Protein AF-A0A497PYG7-F1 (afdb_monomer)

Foldseek 3Di:
DVPDPDDDDDDDDFDDCVVQVADPVCRVVLSLLCCLQLVDFAWDADPNQQIAGDDSNLPHPDHDQCVVSLVRTPVNPVCPDPVNPVVSVVVSVVSVVVSVVSCVSNVND

Solvent-accessible surface area (backbone atoms only — not comparable to full-atom values): 6528 Å² total; per-residue (Å²): 100,94,82,50,95,65,95,68,88,83,91,78,89,72,81,48,36,81,79,35,47,30,61,77,91,41,45,69,62,52,56,50,39,31,34,45,31,46,78,50,64,46,64,49,70,50,95,89,73,49,43,46,62,35,69,77,44,63,69,54,89,68,67,46,63,49,62,66,55,40,74,58,22,55,71,43,56,72,52,76,40,81,93,28,47,69,55,54,51,51,52,47,52,51,38,51,54,52,49,52,52,50,35,42,62,41,68,74,99

pLDDT: mean 96.44, std 2.91, range [75.56, 98.5]

Secondary structure (DSSP, 8-state):
-TTSSS----------HHHHT--GGGHHHHHHHHHHTTSS--EEEETTTEEEE-HHHHT-SSPPPHHHHHHT-GGGGGGGSGGGHHHHHHHHHHHHHHHHHHHHHTT--

Radius of gyration: 15.69 Å; Cα contacts (8 Å, |Δi|>4): 109; chains: 1; bounding box: 37×28×48 Å

Nearest PDB structures (foldseek):
  9bt4-assembly2_C  TM=8.997E-01  e=1.108E-04  Methanosarcina acetivorans C2A
  5exd-assembly2_L  TM=7.803E-01  e=3.792E-05  Moorella thermoacetica ATCC 39073
  6cio-assembly3_E  TM=8.041E-01  e=1.220E-01  Moorella thermoacetica ATCC 39073

Sequence (109 aa):
ALEVEGPAFIHAHSPCPRGWRSDTSKSIELSKLAVETGIHPLYEVFDGTEYVMSGPSKRLKELTPVDEYFKTQGQFKHLFTPQWEGFRKKIQEQILEDWHLLRKKCGLE

Structure (mmCIF, N/CA/C/O backbone):
data_AF-A0A497PYG7-F1
#
_entry.id   AF-A0A497PYG7-F1
#
loop_
_atom_site.group_PDB
_atom_site.id
_atom_site.type_symbol
_atom_site.label_atom_id
_atom_site.label_alt_id
_atom_site.label_comp_id
_atom_site.label_asym_id
_atom_site.label_entity_id
_atom_site.label_seq_id
_atom_site.pdbx_PDB_ins_code
_atom_site.Cartn_x
_atom_site.Cartn_y
_atom_site.Cartn_z
_atom_site.occupancy
_atom_site.B_iso_or_equiv
_atom_site.auth_seq_id
_atom_site.auth_comp_id
_atom_site.auth_asym_id
_atom_site.auth_atom_id
_atom_site.pdbx_PDB_model_num
ATOM 1 N N . ALA A 1 1 ? 3.402 -5.940 -19.295 1.00 83.69 1 ALA A N 1
ATOM 2 C CA . ALA A 1 1 ? 3.595 -7.299 -18.733 1.00 83.69 1 ALA A CA 1
ATOM 3 C C . ALA A 1 1 ? 3.499 -8.380 -19.804 1.00 83.69 1 ALA A C 1
ATOM 5 O O . ALA A 1 1 ? 4.485 -9.062 -20.016 1.00 83.69 1 ALA A O 1
ATOM 6 N N . LEU A 1 2 ? 2.360 -8.522 -20.497 1.00 91.62 2 LEU A N 1
ATOM 7 C CA . LEU A 1 2 ? 2.199 -9.538 -21.554 1.00 91.62 2 LEU A CA 1
ATOM 8 C C . LEU A 1 2 ? 3.102 -9.311 -22.780 1.00 91.62 2 LEU A C 1
ATOM 10 O O . LEU A 1 2 ? 3.399 -10.257 -23.494 1.00 91.62 2 LEU A O 1
ATOM 14 N N . GLU A 1 3 ? 3.524 -8.067 -23.008 1.00 93.44 3 GLU A N 1
ATOM 15 C CA . GLU A 1 3 ? 4.379 -7.663 -24.134 1.00 93.44 3 GLU A CA 1
ATOM 16 C C . GLU A 1 3 ? 5.878 -7.678 -23.799 1.00 93.44 3 GLU A C 1
ATOM 18 O O . GLU A 1 3 ? 6.699 -7.377 -24.657 1.00 93.44 3 GLU A O 1
ATOM 23 N N . VAL A 1 4 ? 6.250 -7.974 -22.548 1.00 92.88 4 VAL A N 1
ATOM 24 C CA . VAL A 1 4 ? 7.659 -7.956 -22.136 1.00 92.88 4 VAL A CA 1
ATOM 25 C C . VAL A 1 4 ? 8.323 -9.241 -22.619 1.00 92.88 4 VAL A C 1
ATOM 27 O O . VAL A 1 4 ? 7.817 -10.336 -22.370 1.00 92.88 4 VAL A O 1
ATOM 30 N N . GLU A 1 5 ? 9.469 -9.121 -23.281 1.00 92.44 5 GLU A N 1
ATOM 31 C CA . GLU A 1 5 ? 10.282 -10.267 -23.683 1.00 92.44 5 GLU A CA 1
ATOM 32 C C . GLU A 1 5 ? 11.073 -10.795 -22.478 1.00 92.44 5 GLU A C 1
ATOM 34 O O . GLU A 1 5 ? 12.221 -10.429 -22.244 1.00 92.44 5 GLU A O 1
ATOM 39 N N . GLY A 1 6 ? 10.433 -11.636 -21.664 1.00 92.56 6 GLY A N 1
ATOM 40 C CA . GLY A 1 6 ? 11.049 -12.212 -20.470 1.00 92.56 6 GLY A CA 1
ATOM 41 C C . GLY A 1 6 ? 10.044 -12.520 -19.360 1.00 92.56 6 GLY A C 1
ATOM 42 O O . GLY A 1 6 ? 8.831 -12.422 -19.560 1.00 92.56 6 GLY A O 1
ATOM 43 N N . PRO A 1 7 ? 10.522 -12.923 -18.170 1.00 94.62 7 PRO A N 1
ATOM 44 C CA . PRO A 1 7 ? 9.649 -13.127 -17.025 1.00 94.62 7 PRO A CA 1
ATOM 45 C C . PRO A 1 7 ? 9.045 -11.794 -16.565 1.00 94.62 7 PRO A C 1
ATOM 47 O O . PRO A 1 7 ? 9.751 -10.809 -16.368 1.00 94.62 7 PRO A O 1
ATOM 50 N N . ALA A 1 8 ? 7.736 -11.792 -16.326 1.00 96.38 8 ALA A N 1
ATOM 51 C CA . ALA A 1 8 ? 7.018 -10.658 -15.761 1.00 96.38 8 ALA A CA 1
ATOM 52 C C . ALA A 1 8 ? 6.266 -11.082 -14.496 1.00 96.38 8 ALA A C 1
ATOM 54 O O . ALA A 1 8 ? 5.735 -12.191 -14.409 1.00 96.38 8 ALA A O 1
ATOM 55 N N . PHE A 1 9 ? 6.186 -10.176 -13.524 1.00 96.38 9 PHE A N 1
ATOM 56 C CA . PHE A 1 9 ? 5.451 -10.375 -12.280 1.00 96.38 9 PHE A CA 1
ATOM 57 C C . PHE A 1 9 ? 4.486 -9.211 -12.047 1.00 96.38 9 PHE A C 1
ATOM 59 O O . PHE A 1 9 ? 4.841 -8.053 -12.250 1.00 96.38 9 PHE A O 1
ATOM 66 N N . ILE A 1 10 ? 3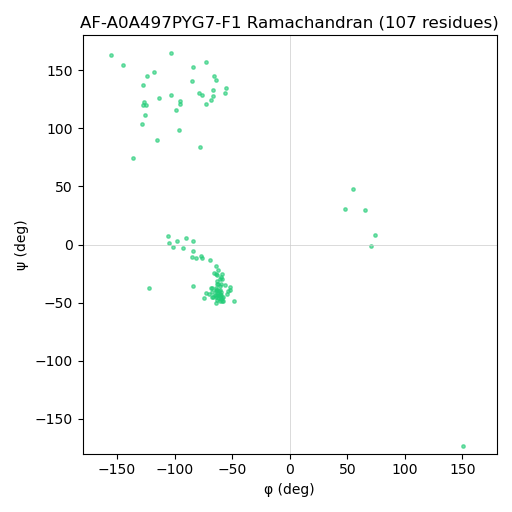.263 -9.523 -11.610 1.00 97.00 10 ILE A N 1
ATOM 67 C CA . ILE A 1 10 ? 2.253 -8.534 -11.225 1.00 97.00 10 ILE A CA 1
ATOM 68 C C . ILE A 1 10 ? 1.804 -8.848 -9.802 1.00 97.00 10 ILE A C 1
ATOM 70 O O . ILE A 1 10 ? 1.233 -9.908 -9.545 1.00 97.00 10 ILE A O 1
ATOM 74 N N . HIS A 1 11 ? 1.999 -7.893 -8.894 1.00 97.50 11 HIS A N 1
ATOM 75 C CA . HIS A 1 11 ? 1.433 -7.953 -7.552 1.00 97.50 11 HIS A CA 1
ATOM 76 C C . HIS A 1 11 ? 0.124 -7.156 -7.496 1.00 97.50 11 HIS A C 1
ATOM 78 O O . HIS A 1 11 ? 0.126 -5.930 -7.376 1.00 97.50 11 HIS A O 1
ATOM 84 N N . ALA A 1 12 ? -1.007 -7.856 -7.600 1.00 97.31 12 ALA A N 1
ATOM 85 C CA . ALA A 1 12 ? -2.333 -7.244 -7.579 1.00 97.31 12 ALA A CA 1
ATOM 86 C C . ALA A 1 12 ? -2.949 -7.274 -6.170 1.00 97.31 12 ALA A C 1
ATOM 88 O O . ALA A 1 12 ? -3.178 -8.345 -5.607 1.00 97.31 12 ALA A O 1
ATOM 89 N N . HIS A 1 13 ? -3.269 -6.099 -5.620 1.00 97.62 13 HIS A N 1
ATOM 90 C CA . HIS A 1 13 ? -4.037 -5.985 -4.377 1.00 97.62 13 HIS A CA 1
ATOM 91 C C . HIS A 1 13 ? -5.501 -6.351 -4.628 1.00 97.62 13 HIS A C 1
ATOM 93 O O . HIS A 1 13 ? -6.170 -5.736 -5.460 1.00 97.62 13 HIS A O 1
ATOM 99 N N . SER A 1 14 ? -5.996 -7.364 -3.918 1.00 96.81 14 SER A N 1
ATOM 100 C CA . SER A 1 14 ? -7.360 -7.869 -4.075 1.00 96.81 14 SER A CA 1
ATOM 101 C C . SER A 1 14 ? -8.062 -7.933 -2.718 1.00 96.81 14 SER A C 1
ATOM 103 O O . SER A 1 14 ? -7.778 -8.831 -1.919 1.00 96.81 14 SER A O 1
ATOM 105 N N . PRO A 1 15 ? -8.973 -6.986 -2.427 1.00 96.69 15 PRO A 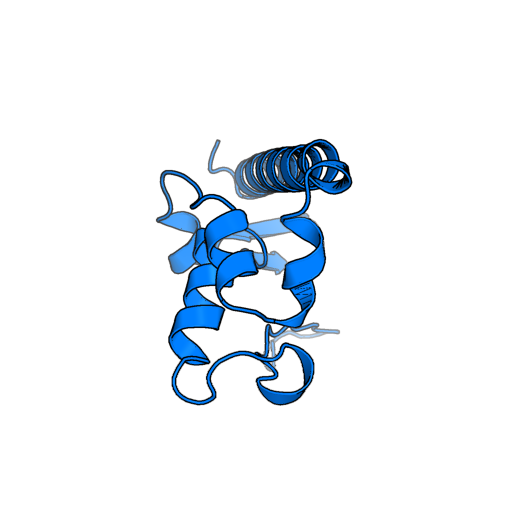N 1
ATOM 106 C CA . PRO A 1 15 ? -9.784 -7.039 -1.226 1.00 96.69 15 PRO A CA 1
ATOM 107 C C . PRO A 1 15 ? -10.573 -8.334 -1.104 1.00 96.69 15 PRO A C 1
ATOM 109 O O . PRO A 1 15 ? -11.288 -8.733 -2.020 1.00 96.69 15 PRO A O 1
ATOM 112 N N . CYS A 1 16 ? -10.488 -8.961 0.068 1.00 96.44 16 CYS A N 1
ATOM 113 C CA . CYS A 1 16 ? -11.248 -10.161 0.397 1.00 96.44 16 CYS A CA 1
ATOM 114 C C . CYS A 1 16 ? -12.226 -9.850 1.538 1.00 96.44 16 CYS A C 1
ATOM 116 O O . CYS A 1 16 ? -11.866 -10.034 2.705 1.00 96.44 16 CYS A O 1
ATOM 118 N N . PRO A 1 17 ? -13.470 -9.411 1.248 1.00 96.00 17 PRO A N 1
ATOM 119 C CA . PRO A 1 17 ? -14.422 -9.005 2.282 1.00 96.00 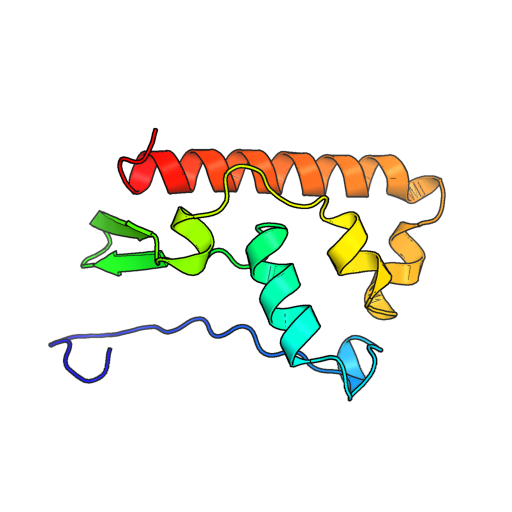17 PRO A CA 1
ATOM 120 C C . PRO A 1 17 ? -14.645 -10.067 3.355 1.00 96.00 17 PRO A C 1
ATOM 122 O O . PRO A 1 17 ? -14.675 -9.761 4.547 1.00 96.00 17 PRO A O 1
ATOM 125 N N . ARG A 1 18 ? -14.711 -11.344 2.955 1.00 96.19 18 ARG A N 1
ATOM 126 C CA . ARG A 1 18 ? -14.881 -12.458 3.895 1.00 96.19 18 ARG A CA 1
ATOM 127 C C . ARG A 1 18 ? -13.683 -12.586 4.837 1.00 96.19 18 ARG A C 1
ATOM 129 O O . ARG A 1 18 ? -13.861 -12.696 6.048 1.00 96.19 18 ARG A O 1
ATOM 136 N N . GLY A 1 19 ? -12.471 -12.614 4.283 1.00 96.62 19 GLY A N 1
ATOM 137 C CA . GLY A 1 19 ? -11.241 -12.791 5.055 1.00 96.62 19 GLY A CA 1
ATOM 138 C C . GLY A 1 19 ? -10.962 -11.595 5.958 1.00 96.62 19 GLY A C 1
ATOM 139 O O . GLY A 1 19 ? -10.695 -11.757 7.145 1.00 96.62 19 GLY A O 1
ATOM 140 N N . TRP A 1 20 ? -11.103 -10.393 5.407 1.00 97.50 20 TRP A N 1
ATOM 141 C CA . TRP A 1 20 ? -10.744 -9.145 6.076 1.00 97.50 20 TRP A CA 1
ATOM 142 C C . TRP A 1 20 ? -11.864 -8.613 6.966 1.00 97.50 20 TRP A C 1
ATOM 144 O O . TRP A 1 20 ? -11.629 -7.727 7.789 1.00 97.50 20 TRP A O 1
ATOM 154 N N . ARG A 1 21 ? -13.067 -9.195 6.851 1.00 97.31 21 ARG A N 1
ATOM 155 C CA . ARG A 1 21 ? -14.292 -8.771 7.538 1.00 97.31 21 ARG A CA 1
ATOM 156 C C . ARG A 1 21 ? -14.595 -7.294 7.256 1.00 97.31 21 ARG A C 1
ATOM 158 O O . ARG A 1 21 ? -14.822 -6.527 8.192 1.00 97.31 21 ARG A O 1
ATOM 165 N N . SER A 1 22 ? -14.524 -6.909 5.986 1.00 97.06 22 SER A N 1
ATOM 166 C CA . SER A 1 22 ? -14.898 -5.583 5.483 1.00 97.06 22 SER A CA 1
ATOM 167 C C . SER A 1 22 ? -16.260 -5.631 4.782 1.00 97.06 22 SER A C 1
ATOM 169 O O . SER A 1 22 ? -16.774 -6.707 4.467 1.00 97.06 22 SER A O 1
ATOM 171 N N . ASP A 1 23 ? -16.861 -4.464 4.556 1.00 96.25 23 ASP A N 1
ATOM 172 C CA . ASP A 1 23 ? -18.122 -4.345 3.822 1.00 96.25 23 ASP A CA 1
ATOM 173 C C . ASP A 1 23 ? -17.926 -4.743 2.347 1.00 96.25 23 ASP A C 1
ATOM 175 O O . ASP A 1 23 ? -17.042 -4.232 1.653 1.00 96.25 23 ASP A O 1
ATOM 179 N N . THR A 1 24 ? -18.763 -5.659 1.855 1.00 95.38 24 THR A N 1
ATOM 180 C CA . THR A 1 24 ? -18.711 -6.171 0.479 1.00 95.38 24 THR A CA 1
ATOM 181 C C . THR A 1 24 ? -18.911 -5.080 -0.573 1.00 95.38 24 THR A C 1
ATOM 183 O O . THR A 1 24 ? -18.343 -5.175 -1.660 1.00 95.38 24 THR A O 1
ATOM 186 N N . SER A 1 25 ? -19.668 -4.025 -0.250 1.00 97.06 25 SER A N 1
ATOM 187 C CA . SER A 1 25 ? -19.914 -2.881 -1.138 1.00 97.06 25 SER A CA 1
ATOM 188 C C . SER A 1 25 ? -18.723 -1.918 -1.239 1.00 97.06 25 SER A C 1
ATOM 190 O O . SER A 1 25 ? -18.688 -1.067 -2.125 1.00 97.06 25 SER A O 1
ATOM 192 N N . LYS A 1 26 ? -17.719 -2.067 -0.364 1.00 96.62 26 LYS A N 1
ATOM 193 C CA . LYS A 1 26 ? -16.626 -1.103 -0.173 1.00 96.62 26 LYS A CA 1
ATOM 194 C C . LYS A 1 26 ? -15.284 -1.544 -0.749 1.00 96.62 26 LYS A C 1
ATOM 196 O O . LYS A 1 26 ? -14.287 -0.854 -0.564 1.00 96.62 26 LYS A O 1
ATOM 201 N N . SER A 1 27 ? -15.241 -2.651 -1.490 1.00 96.62 27 SER A N 1
ATOM 202 C CA . SER A 1 27 ? -13.990 -3.214 -2.026 1.00 96.62 27 SER A CA 1
ATOM 203 C C . SER A 1 27 ? -13.177 -2.203 -2.851 1.00 96.62 27 SER A C 1
ATOM 205 O O . SER A 1 27 ? -11.973 -2.085 -2.655 1.00 96.62 27 SER A O 1
ATOM 207 N N . ILE A 1 28 ? -13.827 -1.408 -3.711 1.00 97.19 28 ILE A N 1
ATOM 208 C CA . ILE A 1 28 ? -13.139 -0.389 -4.526 1.00 97.19 28 ILE A CA 1
ATOM 209 C C . ILE A 1 28 ? -12.584 0.755 -3.671 1.00 97.19 28 ILE A C 1
ATOM 211 O O . ILE A 1 28 ? -11.472 1.220 -3.914 1.00 97.19 28 ILE A O 1
ATOM 215 N N . GLU A 1 29 ? -13.340 1.211 -2.672 1.00 97.62 29 GLU A N 1
ATOM 216 C CA . GLU A 1 29 ? -12.880 2.241 -1.732 1.00 97.62 29 GLU A CA 1
ATOM 217 C C . GLU A 1 29 ? -11.669 1.740 -0.942 1.00 97.62 29 GLU A C 1
ATOM 219 O O . GLU A 1 29 ? -10.677 2.448 -0.806 1.00 97.62 29 GLU A O 1
ATOM 224 N N . LEU A 1 30 ? -11.701 0.478 -0.517 1.00 97.81 30 LEU A N 1
ATOM 225 C CA . LEU A 1 30 ? -10.624 -0.141 0.240 1.00 97.81 30 LEU A CA 1
ATOM 226 C C . LEU A 1 30 ? -9.338 -0.321 -0.585 1.00 97.81 30 LEU A C 1
ATOM 228 O O . LEU A 1 30 ? -8.247 -0.104 -0.062 1.00 97.81 30 LEU A O 1
ATOM 232 N N . SER A 1 31 ? -9.447 -0.657 -1.876 1.00 97.94 31 SER A N 1
ATOM 233 C CA . SER A 1 31 ? -8.296 -0.679 -2.791 1.00 97.94 31 SER A CA 1
ATOM 234 C C . SER A 1 31 ? -7.686 0.708 -3.000 1.00 97.94 31 SER A C 1
ATOM 236 O O . SER A 1 31 ? -6.466 0.827 -3.043 1.00 97.94 31 SER A O 1
ATOM 238 N N . LYS A 1 32 ? -8.503 1.766 -3.107 1.00 98.00 32 LYS A N 1
ATOM 239 C CA . LYS A 1 32 ? -7.990 3.147 -3.192 1.00 98.00 32 LYS A CA 1
ATOM 240 C C . LYS A 1 32 ? -7.266 3.542 -1.910 1.00 98.00 32 LYS A C 1
ATOM 242 O O . LYS A 1 32 ? -6.143 4.032 -1.974 1.00 98.00 32 LYS A O 1
ATOM 247 N N . LEU A 1 33 ? -7.865 3.228 -0.765 1.00 98.19 33 LEU A N 1
ATOM 248 C CA . LEU A 1 33 ? -7.299 3.525 0.544 1.00 98.19 33 LEU A CA 1
ATOM 249 C C . LEU A 1 33 ? -5.968 2.797 0.784 1.00 98.19 33 LEU A C 1
ATOM 251 O O . LEU A 1 33 ? -5.069 3.356 1.404 1.00 98.19 33 LEU A O 1
ATOM 255 N N . ALA A 1 34 ? -5.795 1.581 0.254 1.00 98.38 34 ALA A N 1
ATOM 256 C CA . ALA A 1 34 ? -4.506 0.884 0.286 1.00 98.38 34 ALA A CA 1
ATOM 257 C C . ALA A 1 34 ? -3.393 1.664 -0.444 1.00 98.38 34 ALA A C 1
ATOM 259 O O . ALA A 1 34 ? -2.251 1.668 0.011 1.00 98.38 34 ALA A O 1
ATOM 260 N N . VAL A 1 35 ? -3.720 2.352 -1.543 1.00 98.50 35 VAL A N 1
ATOM 261 C CA . VAL A 1 35 ? -2.774 3.216 -2.268 1.00 98.50 35 VAL A CA 1
ATOM 262 C C . VAL A 1 35 ? -2.531 4.518 -1.500 1.00 98.50 35 VAL A C 1
ATOM 264 O O . VAL A 1 35 ? -1.383 4.915 -1.327 1.00 98.50 35 VAL A O 1
ATOM 267 N N . GLU A 1 36 ? -3.594 5.166 -1.018 1.00 98.44 36 GLU A N 1
ATOM 268 C CA . GLU A 1 36 ? -3.541 6.449 -0.294 1.00 98.44 36 GLU A CA 1
ATOM 269 C C . GLU A 1 36 ? -2.775 6.357 1.032 1.00 98.44 36 GLU A C 1
ATOM 271 O O . GLU A 1 36 ? -2.080 7.295 1.414 1.00 98.44 36 GLU A O 1
ATOM 276 N N . THR A 1 37 ? -2.866 5.216 1.719 1.00 98.50 37 THR A N 1
ATOM 277 C CA . THR A 1 37 ? -2.125 4.952 2.962 1.00 98.50 37 THR A CA 1
ATOM 278 C C . THR A 1 37 ? -0.706 4.439 2.736 1.00 98.50 37 THR A C 1
ATOM 280 O O . THR A 1 37 ? 0.021 4.265 3.705 1.00 98.50 37 THR A O 1
ATOM 283 N N . GLY A 1 38 ? -0.297 4.167 1.492 1.00 98.00 38 GLY A N 1
ATOM 284 C CA . GLY A 1 38 ? 1.020 3.598 1.187 1.00 98.00 38 GLY A CA 1
ATOM 285 C C . GLY A 1 38 ? 1.174 2.109 1.519 1.00 98.00 38 GLY A C 1
ATOM 286 O O . GLY A 1 38 ? 2.271 1.581 1.391 1.00 98.00 38 GLY A O 1
ATOM 287 N N . ILE A 1 39 ? 0.096 1.407 1.891 1.00 97.69 39 ILE A N 1
ATOM 288 C CA . ILE A 1 39 ? 0.100 -0.057 2.082 1.00 97.69 39 ILE A CA 1
ATOM 289 C C . ILE A 1 39 ? 0.396 -0.792 0.768 1.00 97.69 39 ILE A C 1
ATOM 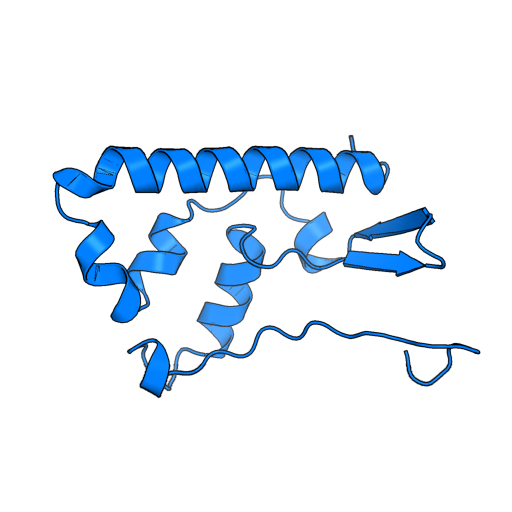291 O O . ILE A 1 39 ? 1.064 -1.823 0.770 1.00 97.69 39 ILE A O 1
ATOM 295 N N . HIS A 1 40 ? -0.120 -0.281 -0.352 1.00 98.12 40 HIS A N 1
ATOM 296 C CA . HIS A 1 40 ? 0.093 -0.852 -1.683 1.00 98.12 40 HIS A CA 1
ATOM 297 C C . HIS A 1 40 ? 0.407 0.257 -2.697 1.00 98.12 40 HIS A C 1
ATOM 299 O O . HIS A 1 40 ? -0.466 0.643 -3.483 1.00 98.12 40 HIS A O 1
ATOM 305 N N . PRO A 1 41 ? 1.626 0.828 -2.673 1.00 97.69 41 PRO A N 1
ATOM 306 C CA . PRO A 1 41 ? 2.016 1.850 -3.630 1.00 97.69 41 PRO A CA 1
ATOM 307 C C . PRO A 1 41 ? 2.083 1.253 -5.042 1.00 97.69 41 PRO A C 1
ATOM 309 O O . PRO A 1 41 ? 2.466 0.101 -5.235 1.00 97.69 41 PRO A O 1
ATOM 312 N N . LEU A 1 42 ? 1.716 2.048 -6.044 1.00 98.38 42 LEU A N 1
ATOM 313 C CA . LEU A 1 42 ? 1.691 1.638 -7.444 1.00 98.38 42 LEU A CA 1
ATOM 314 C C . LEU A 1 42 ? 2.950 2.130 -8.151 1.00 98.38 42 LEU A C 1
ATOM 316 O O . LEU A 1 42 ? 3.177 3.338 -8.280 1.00 98.38 42 LEU A O 1
ATOM 320 N N . TYR A 1 43 ? 3.758 1.185 -8.607 1.00 97.88 43 TYR A N 1
ATOM 321 C CA . TYR A 1 43 ? 4.980 1.434 -9.350 1.00 97.88 43 TYR A CA 1
ATOM 322 C C . TYR A 1 43 ? 5.323 0.225 -10.219 1.00 97.88 43 TYR A C 1
ATOM 324 O O . TYR A 1 43 ? 4.825 -0.882 -10.010 1.00 97.88 43 TYR A O 1
ATOM 332 N N . GLU A 1 44 ? 6.196 0.459 -11.182 1.00 97.56 44 GLU A N 1
ATOM 333 C CA . GLU A 1 44 ? 6.747 -0.537 -12.087 1.00 97.56 44 GLU A CA 1
ATOM 334 C C . GLU A 1 44 ? 8.262 -0.596 -11.886 1.00 97.56 44 GLU A C 1
ATOM 336 O O . GLU A 1 44 ? 8.888 0.407 -11.528 1.00 97.56 44 GLU A O 1
ATOM 341 N N . VAL A 1 45 ? 8.840 -1.783 -12.083 1.00 96.94 45 VAL A N 1
ATOM 342 C CA . VAL A 1 45 ? 10.290 -1.993 -12.060 1.00 96.94 45 VAL A CA 1
ATOM 343 C C . VAL A 1 45 ? 10.694 -2.710 -13.336 1.00 96.94 45 VAL A C 1
ATOM 345 O O . VAL A 1 45 ? 10.233 -3.828 -13.571 1.00 96.94 45 VAL A O 1
ATOM 348 N N . PHE A 1 46 ? 11.562 -2.091 -14.128 1.00 96.19 46 PHE A N 1
ATOM 349 C CA . PHE A 1 46 ? 12.106 -2.673 -15.352 1.00 96.19 46 PHE A CA 1
ATOM 350 C C . PHE A 1 46 ? 13.533 -3.162 -15.094 1.00 96.19 46 PHE A C 1
ATOM 352 O O . PHE A 1 46 ? 14.352 -2.457 -14.495 1.00 96.19 46 PHE A O 1
ATOM 359 N N . ASP A 1 47 ? 13.789 -4.423 -15.453 1.00 93.06 47 ASP A N 1
ATOM 360 C CA . ASP A 1 47 ? 15.082 -5.110 -15.322 1.00 93.06 47 ASP A CA 1
ATOM 361 C C . ASP A 1 47 ? 15.756 -4.961 -13.944 1.00 93.06 47 ASP A C 1
ATOM 363 O O . ASP A 1 47 ? 16.977 -4.926 -13.809 1.00 93.06 47 ASP A O 1
ATOM 367 N N . GLY A 1 48 ? 14.944 -4.829 -12.889 1.00 91.69 48 GLY A N 1
ATOM 368 C CA . GLY A 1 48 ? 15.390 -4.666 -11.502 1.00 91.69 48 GLY A CA 1
ATOM 369 C C . GLY A 1 48 ? 16.048 -3.320 -11.163 1.00 91.69 48 GLY A C 1
ATOM 370 O O . GLY A 1 48 ? 16.412 -3.113 -10.003 1.00 91.69 48 GLY A O 1
ATOM 371 N N . THR A 1 49 ? 16.196 -2.408 -12.127 1.00 94.50 49 THR A N 1
ATOM 372 C CA . THR A 1 49 ? 17.022 -1.195 -11.981 1.00 94.50 49 THR A CA 1
ATOM 373 C C . THR A 1 49 ? 16.255 0.102 -12.196 1.00 94.50 49 THR A C 1
ATOM 375 O O . THR A 1 49 ? 16.495 1.064 -11.467 1.00 94.50 49 THR A O 1
ATOM 378 N N . GLU A 1 50 ? 15.310 0.138 -13.133 1.00 96.31 50 GLU A N 1
ATOM 379 C CA . GLU A 1 50 ? 14.508 1.326 -13.416 1.00 96.31 50 GLU A CA 1
ATOM 380 C C . GLU A 1 50 ? 13.185 1.258 -12.655 1.00 96.31 50 GLU A C 1
ATOM 382 O O . GLU A 1 50 ? 12.431 0.301 -12.805 1.00 96.31 50 GLU A O 1
ATOM 387 N N . TYR A 1 51 ? 12.899 2.275 -11.840 1.00 97.88 51 TYR A N 1
ATOM 388 C CA . TYR A 1 51 ? 11.681 2.358 -11.036 1.00 97.88 51 TYR A CA 1
ATOM 389 C C . TYR A 1 51 ? 10.814 3.510 -11.531 1.00 97.88 51 TYR A C 1
ATOM 391 O O . TYR A 1 51 ? 11.256 4.659 -11.570 1.00 97.88 51 TYR A O 1
ATOM 399 N N . VAL A 1 52 ? 9.557 3.216 -11.852 1.00 97.62 52 VAL A N 1
ATOM 400 C CA . VAL A 1 52 ? 8.601 4.209 -12.350 1.00 97.62 52 VAL A CA 1
ATOM 401 C C . VAL A 1 52 ? 7.352 4.188 -11.482 1.00 97.62 52 VAL A C 1
ATOM 403 O O . VAL A 1 52 ? 6.5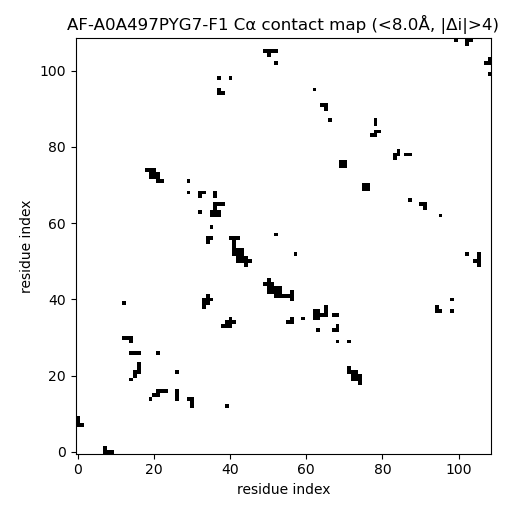79 3.236 -11.497 1.00 97.62 52 VAL A O 1
ATOM 406 N N . MET A 1 53 ? 7.123 5.255 -10.714 1.00 97.25 53 MET A N 1
ATOM 407 C CA . MET A 1 53 ? 5.909 5.376 -9.904 1.00 97.25 53 MET A CA 1
ATOM 408 C C . MET A 1 53 ? 4.700 5.733 -10.775 1.00 97.25 53 MET A C 1
ATOM 410 O O . MET A 1 53 ? 4.713 6.728 -11.507 1.00 97.25 53 MET A O 1
ATOM 414 N N . SER A 1 54 ? 3.622 4.963 -10.644 1.00 96.19 54 SER A N 1
ATOM 415 C CA . SER A 1 54 ? 2.399 5.157 -11.419 1.00 96.19 54 SER A CA 1
ATOM 416 C C . SER A 1 54 ? 1.621 6.397 -10.966 1.00 96.19 54 SER A C 1
ATOM 418 O O . SER A 1 54 ? 1.708 6.847 -9.821 1.00 96.19 54 SER A O 1
ATOM 420 N N . GLY A 1 55 ? 0.787 6.934 -11.863 1.00 95.00 55 GLY A N 1
ATOM 421 C CA . GLY A 1 55 ? 0.044 8.182 -11.658 1.00 95.00 55 GLY A CA 1
ATOM 422 C C . GLY A 1 55 ? -0.709 8.316 -10.321 1.00 95.00 55 GLY A C 1
ATOM 423 O O . GLY A 1 55 ? -0.568 9.362 -9.689 1.00 95.00 55 GLY A O 1
ATOM 424 N N . PRO A 1 56 ? -1.507 7.326 -9.866 1.00 95.44 56 PRO A N 1
ATOM 425 C CA . PRO A 1 56 ? -2.237 7.430 -8.600 1.00 95.44 56 PRO A CA 1
ATOM 426 C C . PRO A 1 56 ? -1.330 7.661 -7.389 1.00 95.44 56 PRO A C 1
ATOM 428 O O . PRO A 1 56 ? -1.572 8.604 -6.646 1.00 95.44 56 PRO A O 1
ATOM 431 N N . SER A 1 57 ? -0.257 6.880 -7.245 1.00 96.81 57 SER A N 1
ATOM 432 C CA . SER A 1 57 ? 0.719 7.060 -6.166 1.00 96.81 57 SER A CA 1
ATOM 433 C C . SER A 1 57 ? 1.545 8.332 -6.348 1.00 96.81 57 SER A C 1
ATOM 435 O O . SER A 1 57 ? 1.696 9.104 -5.408 1.00 96.81 57 SER A O 1
ATOM 437 N N . LYS A 1 58 ? 1.998 8.628 -7.572 1.00 95.94 58 LYS A N 1
ATOM 438 C CA . LYS A 1 58 ? 2.827 9.809 -7.869 1.00 95.94 58 LYS A CA 1
ATOM 439 C C . LYS A 1 58 ? 2.153 11.139 -7.502 1.00 95.94 58 LYS A C 1
ATOM 441 O O . LYS A 1 58 ? 2.844 12.105 -7.192 1.00 95.94 58 LYS A O 1
ATOM 446 N N . ARG A 1 59 ? 0.818 11.204 -7.552 1.00 95.56 59 ARG A N 1
ATOM 447 C CA . ARG A 1 59 ? 0.035 12.409 -7.218 1.00 95.56 59 ARG A CA 1
ATOM 448 C C . ARG A 1 59 ? -0.188 12.618 -5.719 1.00 95.56 59 ARG A C 1
ATOM 450 O O . ARG A 1 59 ? -0.648 13.697 -5.345 1.00 95.56 59 ARG A O 1
ATOM 457 N N . LEU A 1 60 ? 0.106 11.628 -4.876 1.00 95.62 60 LEU A N 1
ATOM 458 C CA . LEU A 1 60 ? -0.013 11.774 -3.428 1.00 95.62 60 LEU A CA 1
ATOM 459 C C . LEU A 1 60 ? 1.055 12.750 -2.926 1.00 95.62 60 LEU A C 1
ATOM 461 O O . LEU A 1 60 ? 2.248 12.567 -3.176 1.00 95.62 60 LEU A O 1
ATOM 465 N N . LYS A 1 61 ? 0.607 13.801 -2.235 1.00 90.44 61 LYS A N 1
ATOM 466 C CA . LYS A 1 61 ? 1.488 14.767 -1.560 1.00 90.44 61 LYS A CA 1
ATOM 467 C C . LYS A 1 61 ? 1.903 14.273 -0.178 1.00 90.44 61 LYS A C 1
ATOM 469 O O . LYS A 1 61 ? 3.029 14.497 0.242 1.00 90.44 61 LYS A O 1
ATOM 474 N N . GLU A 1 62 ? 0.984 13.590 0.489 1.00 94.56 62 GLU A N 1
ATOM 475 C CA . GLU A 1 62 ? 1.133 12.996 1.809 1.00 94.56 62 GLU A CA 1
ATOM 476 C C . GLU A 1 62 ? 0.333 11.692 1.851 1.00 94.56 62 GLU A C 1
ATOM 478 O O . GLU A 1 62 ? -0.617 11.521 1.079 1.00 94.56 62 GLU A O 1
ATOM 483 N N . LEU A 1 63 ? 0.738 10.769 2.722 1.00 97.94 63 LEU A N 1
ATOM 484 C CA . LEU A 1 63 ? 0.014 9.522 2.929 1.00 97.94 63 LEU A CA 1
ATOM 485 C C . LEU A 1 63 ? -1.109 9.725 3.940 1.00 97.94 63 LEU A C 1
ATOM 487 O O . LEU A 1 63 ? -0.935 10.378 4.969 1.00 97.94 63 LEU A O 1
ATOM 491 N N . THR A 1 64 ? -2.254 9.103 3.679 1.00 98.25 64 THR A N 1
ATOM 492 C CA . THR A 1 64 ? -3.298 8.952 4.692 1.00 98.25 64 THR A CA 1
ATOM 493 C C . THR A 1 64 ? -2.776 8.073 5.837 1.00 98.25 64 THR A C 1
ATOM 495 O O . THR A 1 64 ? -2.080 7.089 5.571 1.00 98.25 64 THR A O 1
ATOM 498 N N . PRO A 1 65 ? -3.107 8.364 7.109 1.00 98.25 65 PRO A N 1
ATOM 499 C CA . PRO A 1 65 ? -2.732 7.490 8.214 1.00 98.25 65 PRO A CA 1
ATOM 500 C C . PRO A 1 65 ? -3.222 6.051 8.003 1.00 98.25 65 PRO A C 1
ATOM 502 O O . PRO A 1 65 ? -4.389 5.825 7.675 1.00 98.25 65 PRO A O 1
ATOM 505 N N . VAL A 1 66 ? -2.358 5.065 8.250 1.00 98.19 66 VAL A N 1
ATOM 506 C CA . VAL A 1 66 ? -2.644 3.632 8.053 1.00 98.19 66 VAL A CA 1
ATOM 507 C C . VAL A 1 66 ? -3.836 3.150 8.884 1.00 98.19 66 VAL A C 1
ATOM 509 O O . VAL A 1 66 ? -4.553 2.222 8.507 1.00 98.19 66 VAL A O 1
ATOM 512 N N . ASP A 1 67 ? -4.107 3.830 9.996 1.00 98.12 67 ASP A N 1
ATOM 513 C CA . ASP A 1 67 ? -5.273 3.581 10.832 1.00 98.12 67 ASP A CA 1
ATOM 514 C C . ASP A 1 67 ? -6.591 3.690 10.061 1.00 98.12 67 ASP A C 1
ATOM 516 O O . ASP A 1 67 ? -7.512 2.924 10.345 1.00 98.12 67 ASP A O 1
ATOM 520 N N . GLU A 1 68 ? -6.692 4.588 9.077 1.00 98.25 68 GLU A N 1
ATOM 521 C CA . GLU A 1 68 ? -7.889 4.706 8.241 1.00 98.25 68 GLU A CA 1
ATOM 522 C C . GLU A 1 68 ? -8.112 3.426 7.429 1.00 98.25 68 GLU A C 1
ATOM 524 O O . GLU A 1 68 ? -9.231 2.917 7.373 1.00 98.25 68 GLU A O 1
ATOM 529 N N . TYR A 1 69 ? -7.044 2.812 6.904 1.00 98.06 69 TYR A N 1
ATOM 530 C CA . TYR A 1 69 ? -7.125 1.500 6.257 1.00 98.06 69 TYR A CA 1
ATOM 531 C C . TYR A 1 69 ? -7.515 0.399 7.249 1.00 98.06 69 TYR A C 1
ATOM 533 O O . TYR A 1 69 ? -8.388 -0.422 6.953 1.00 98.06 69 TYR A O 1
ATOM 541 N N . PHE A 1 70 ? -6.936 0.390 8.451 1.00 97.88 70 PHE A N 1
ATOM 542 C CA . PHE A 1 70 ? -7.209 -0.648 9.448 1.00 97.88 70 PHE A CA 1
ATOM 543 C C . PHE A 1 70 ? -8.627 -0.602 10.022 1.00 97.88 70 PHE A C 1
ATOM 545 O O . PHE A 1 70 ? -9.233 -1.657 10.221 1.00 97.88 70 PHE A O 1
ATOM 552 N N . LYS A 1 71 ? -9.196 0.591 10.237 1.00 97.44 71 LYS A N 1
ATOM 553 C CA . LYS A 1 71 ? -10.561 0.766 10.769 1.00 97.44 71 LYS A CA 1
ATOM 554 C C . LYS A 1 71 ? -11.635 0.129 9.885 1.00 97.44 71 LYS A C 1
ATOM 556 O O . LYS A 1 71 ? -12.667 -0.301 10.395 1.00 97.44 71 LYS A O 1
ATOM 561 N N . THR A 1 72 ? -11.393 0.029 8.578 1.00 96.38 72 THR A N 1
ATOM 562 C CA . THR A 1 72 ? -12.354 -0.543 7.616 1.00 96.38 72 THR A CA 1
ATOM 563 C C . THR A 1 72 ? -12.427 -2.076 7.642 1.00 96.38 72 THR A C 1
ATOM 565 O O . THR A 1 72 ? -13.317 -2.659 7.020 1.00 96.38 72 THR A O 1
ATOM 568 N N . GLN A 1 73 ? -11.515 -2.754 8.352 1.00 97.75 73 GLN A N 1
ATOM 569 C CA . GLN A 1 73 ? -11.354 -4.208 8.287 1.00 97.75 73 GLN A CA 1
ATOM 570 C C . GLN A 1 73 ? -11.417 -4.846 9.672 1.00 97.75 73 GLN A C 1
ATOM 572 O O . GLN A 1 73 ? -10.603 -4.583 10.560 1.00 97.75 73 GLN A O 1
ATOM 577 N N . GLY A 1 74 ? -12.351 -5.780 9.854 1.00 97.56 74 GLY A N 1
ATOM 578 C CA . GLY A 1 74 ? -12.507 -6.482 11.122 1.00 97.56 74 GLY A CA 1
ATOM 579 C C . GLY A 1 74 ? -11.289 -7.313 11.548 1.00 97.56 74 GLY A C 1
ATOM 580 O O . GLY A 1 74 ? -11.144 -7.562 12.745 1.00 97.56 74 GLY A O 1
ATOM 581 N N . GLN A 1 75 ? -10.411 -7.717 10.621 1.00 96.31 75 GLN A N 1
ATOM 582 C CA . GLN A 1 75 ? -9.176 -8.447 10.950 1.00 96.31 75 GLN A CA 1
ATOM 583 C C . GLN A 1 75 ? -8.200 -7.634 11.818 1.00 96.31 75 GLN A C 1
ATOM 585 O O . GLN A 1 75 ? -7.476 -8.216 12.622 1.00 96.31 75 GLN A O 1
ATOM 590 N N . PHE A 1 76 ? -8.24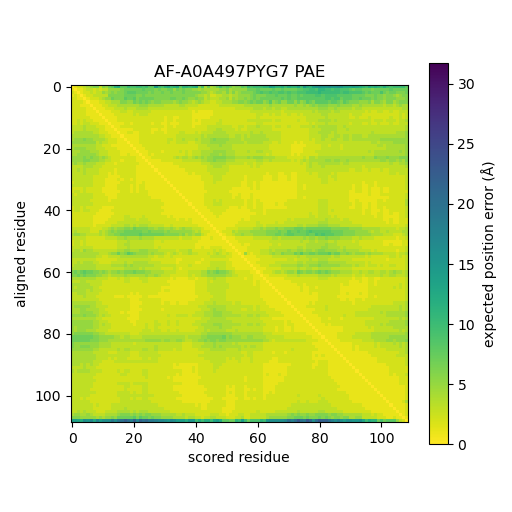7 -6.299 11.748 1.00 97.56 76 PHE A N 1
ATOM 591 C CA . PHE A 1 76 ? -7.348 -5.411 12.492 1.00 97.56 76 PHE A CA 1
ATOM 592 C C . PHE A 1 76 ? -7.946 -4.851 13.786 1.00 97.56 76 PHE A C 1
ATOM 594 O O . PHE A 1 76 ? -7.276 -4.104 14.491 1.00 97.56 76 PHE A O 1
ATOM 601 N N . LYS A 1 77 ? -9.175 -5.239 14.163 1.00 96.94 77 LYS A N 1
ATOM 602 C CA . LYS A 1 77 ? -9.854 -4.721 15.371 1.00 96.94 77 LYS A CA 1
ATOM 603 C C . LYS A 1 77 ? -9.011 -4.816 16.642 1.00 96.94 77 LYS A C 1
ATOM 605 O O . LYS A 1 77 ? -9.032 -3.904 17.461 1.00 96.94 77 LYS A O 1
ATOM 610 N N . HIS A 1 78 ? -8.268 -5.909 16.799 1.00 96.50 78 HIS A N 1
ATOM 611 C CA . HIS A 1 78 ? -7.420 -6.135 17.966 1.00 96.50 78 HIS A CA 1
ATOM 612 C C . HIS A 1 78 ? -6.280 -5.111 18.081 1.00 96.50 78 HIS A C 1
ATOM 614 O O . HIS A 1 78 ? -5.862 -4.825 19.192 1.00 96.50 78 HIS A O 1
ATOM 620 N N . LEU A 1 79 ? -5.828 -4.498 16.980 1.00 97.38 79 LEU A N 1
ATOM 621 C CA . LEU A 1 79 ? -4.745 -3.507 16.993 1.00 97.38 79 LEU A CA 1
ATOM 622 C C . LEU A 1 79 ? -5.138 -2.176 17.660 1.00 97.38 79 LEU A C 1
ATOM 624 O O . LEU A 1 79 ? -4.267 -1.366 17.974 1.00 97.38 79 LEU A O 1
ATOM 628 N N . PHE A 1 80 ? -6.431 -1.939 17.901 1.00 97.25 80 PHE A N 1
ATOM 629 C CA . PHE A 1 80 ? -6.932 -0.711 18.528 1.00 97.25 80 PHE A CA 1
ATOM 630 C C . PHE A 1 80 ? -7.020 -0.780 20.059 1.00 97.25 80 PHE A C 1
ATOM 632 O O . PHE A 1 80 ? -7.498 0.159 20.689 1.00 97.25 80 PHE A O 1
ATOM 639 N N . THR A 1 81 ? -6.545 -1.859 20.683 1.00 97.12 81 THR A N 1
ATOM 640 C CA . THR A 1 81 ? -6.404 -1.923 22.145 1.00 97.12 81 THR A CA 1
ATOM 641 C C . THR A 1 81 ? -5.080 -1.279 22.600 1.00 97.12 81 THR A C 1
ATOM 643 O O . THR A 1 81 ? -4.105 -1.339 21.844 1.00 97.12 81 THR A O 1
ATOM 646 N N . PRO A 1 82 ? -4.982 -0.733 23.830 1.00 96.31 82 PRO A N 1
ATOM 647 C CA . PRO A 1 82 ? -3.814 0.038 24.285 1.00 96.31 82 PRO A CA 1
ATOM 648 C C . PRO A 1 82 ? -2.456 -0.656 24.104 1.00 96.31 82 PRO A C 1
ATOM 650 O O . PRO A 1 82 ? -1.478 -0.017 23.727 1.00 96.31 82 PRO A O 1
ATOM 653 N N . GLN A 1 83 ? -2.388 -1.977 24.288 1.00 97.38 83 GLN A N 1
ATOM 654 C CA . GLN A 1 83 ? -1.144 -2.742 24.152 1.00 97.38 83 GLN A CA 1
ATOM 655 C C . GLN A 1 83 ? -0.549 -2.752 22.731 1.00 97.38 83 GLN A C 1
ATOM 657 O O . GLN A 1 83 ? 0.634 -3.041 22.573 1.00 97.38 83 GLN A O 1
ATOM 662 N N . TRP A 1 84 ? -1.340 -2.432 21.700 1.00 97.56 84 TRP A N 1
ATOM 663 C CA . TRP A 1 84 ? -0.904 -2.430 20.297 1.00 97.56 84 TRP A CA 1
ATOM 664 C C . TRP A 1 84 ? -0.673 -1.025 19.733 1.00 97.56 84 TRP A C 1
ATOM 666 O O . TRP A 1 84 ? -0.281 -0.893 18.575 1.00 97.56 84 TRP A O 1
ATOM 676 N N . GLU A 1 85 ? -0.858 0.034 20.526 1.00 95.88 85 GLU A N 1
ATOM 677 C CA . GLU A 1 85 ? -0.668 1.410 20.054 1.00 95.88 85 GLU A CA 1
ATOM 678 C C . GLU A 1 85 ? 0.756 1.642 19.527 1.00 95.88 85 GLU A C 1
ATOM 680 O O . GLU A 1 85 ? 0.937 2.167 18.429 1.00 95.88 85 GLU A O 1
ATOM 685 N N . GLY A 1 86 ? 1.770 1.178 20.264 1.00 97.81 86 GLY A N 1
ATOM 686 C CA . GLY A 1 86 ? 3.165 1.277 19.829 1.00 97.81 86 GLY A CA 1
ATOM 687 C C . GLY A 1 86 ? 3.452 0.492 18.545 1.00 97.81 86 GLY A C 1
ATOM 688 O O . GLY A 1 86 ? 4.278 0.908 17.741 1.00 97.81 86 GLY A O 1
ATOM 689 N N . PHE A 1 87 ? 2.744 -0.616 18.314 1.00 97.75 87 PHE A N 1
ATOM 690 C CA . PHE A 1 87 ? 2.890 -1.400 17.089 1.00 97.75 87 PHE A CA 1
ATOM 691 C C . PHE A 1 87 ? 2.273 -0.689 15.879 1.00 97.75 87 PHE A C 1
ATOM 693 O O . PHE A 1 87 ? 2.902 -0.632 14.827 1.00 97.75 87 PHE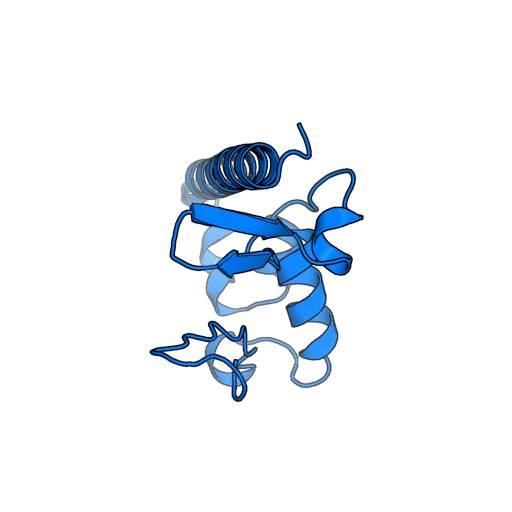 A O 1
ATOM 700 N N . ARG A 1 88 ? 1.091 -0.072 16.034 1.00 97.12 88 ARG A N 1
ATOM 701 C CA . ARG A 1 88 ? 0.480 0.734 14.962 1.00 97.12 88 ARG A CA 1
ATOM 702 C C . ARG A 1 88 ? 1.355 1.928 14.570 1.00 97.12 88 ARG A C 1
ATOM 704 O O . ARG A 1 88 ? 1.518 2.175 13.379 1.00 97.12 88 ARG A O 1
ATOM 711 N N . LYS A 1 89 ? 1.980 2.604 15.544 1.00 97.94 89 LYS A N 1
ATOM 712 C CA . LYS A 1 89 ? 2.949 3.687 15.279 1.00 97.94 89 LYS A CA 1
ATOM 713 C C . LYS A 1 89 ? 4.145 3.195 14.460 1.00 97.94 89 LYS A C 1
ATOM 715 O O . LYS A 1 89 ? 4.449 3.790 13.436 1.00 97.94 89 LYS A O 1
ATOM 720 N N . LYS A 1 90 ? 4.732 2.052 14.831 1.00 98.38 90 LYS A N 1
ATOM 721 C CA . LYS A 1 90 ? 5.833 1.435 14.071 1.00 98.38 90 LYS A CA 1
ATOM 722 C C . LYS A 1 90 ? 5.450 1.070 12.638 1.00 98.38 90 LYS A C 1
ATOM 724 O O . LYS A 1 90 ? 6.250 1.258 11.732 1.00 98.38 90 LYS A O 1
ATOM 729 N N . ILE A 1 91 ? 4.235 0.561 12.414 1.00 98.25 91 ILE A N 1
ATOM 730 C CA . ILE A 1 91 ? 3.751 0.292 11.050 1.00 98.25 91 ILE A CA 1
ATOM 731 C C . ILE A 1 91 ? 3.680 1.591 10.242 1.00 98.25 91 ILE A C 1
ATOM 733 O O . ILE A 1 91 ? 4.128 1.624 9.101 1.00 98.25 91 ILE A O 1
ATOM 737 N N . GLN A 1 92 ? 3.131 2.658 10.827 1.00 98.38 92 GLN A N 1
ATOM 738 C CA . GLN A 1 92 ? 3.053 3.957 10.162 1.00 98.38 92 GLN A CA 1
ATOM 739 C C . GLN A 1 92 ? 4.444 4.506 9.812 1.00 98.38 92 GLN A C 1
ATOM 741 O O . GLN A 1 92 ? 4.624 5.022 8.712 1.00 98.38 92 GLN A O 1
ATOM 746 N N . GLU A 1 93 ? 5.408 4.389 10.728 1.00 98.50 93 GLU A N 1
ATOM 747 C CA . GLU A 1 93 ? 6.805 4.788 10.515 1.00 98.50 93 GLU A CA 1
ATOM 748 C C . GLU A 1 93 ? 7.438 3.992 9.366 1.00 98.50 93 GLU A C 1
ATOM 750 O O . GLU A 1 93 ? 7.958 4.596 8.432 1.00 98.50 93 GLU A O 1
ATOM 755 N N . GLN A 1 94 ? 7.295 2.662 9.362 1.00 98.50 94 GLN A N 1
ATOM 756 C CA . GLN A 1 94 ? 7.827 1.811 8.292 1.00 98.50 94 GLN A CA 1
ATOM 757 C C . GLN A 1 94 ? 7.242 2.170 6.922 1.00 98.50 94 GLN A C 1
ATOM 759 O O . GLN A 1 94 ? 7.970 2.266 5.940 1.00 98.50 94 GLN A O 1
ATOM 764 N N . ILE A 1 95 ? 5.929 2.405 6.854 1.00 98.44 95 ILE A N 1
ATOM 765 C CA . ILE A 1 95 ? 5.259 2.817 5.614 1.00 98.44 95 ILE A CA 1
ATOM 766 C C . ILE A 1 95 ? 5.846 4.131 5.088 1.00 98.44 95 ILE A C 1
ATOM 768 O O . ILE A 1 95 ? 6.043 4.272 3.882 1.00 98.44 95 ILE A O 1
ATOM 772 N N . LEU A 1 96 ? 6.132 5.093 5.972 1.00 98.25 96 LEU A N 1
ATOM 773 C CA . LEU A 1 96 ? 6.750 6.361 5.583 1.00 98.25 96 LEU A CA 1
ATOM 774 C C . LEU A 1 96 ? 8.182 6.149 5.077 1.00 98.25 96 LEU A C 1
ATOM 776 O O . LEU A 1 96 ? 8.537 6.686 4.030 1.00 98.25 96 LEU A O 1
ATOM 780 N N . GLU A 1 97 ? 8.987 5.343 5.771 1.00 98.12 97 GLU A N 1
ATOM 781 C CA . GLU A 1 97 ? 10.352 5.004 5.346 1.00 98.12 97 GLU A CA 1
ATOM 782 C C . GLU A 1 97 ? 10.374 4.341 3.960 1.00 98.12 97 GLU A C 1
ATOM 784 O O . GLU A 1 97 ? 11.106 4.783 3.067 1.00 98.12 97 GLU A O 1
ATOM 789 N N . ASP A 1 98 ? 9.525 3.332 3.750 1.00 97.81 98 ASP A N 1
ATOM 790 C CA .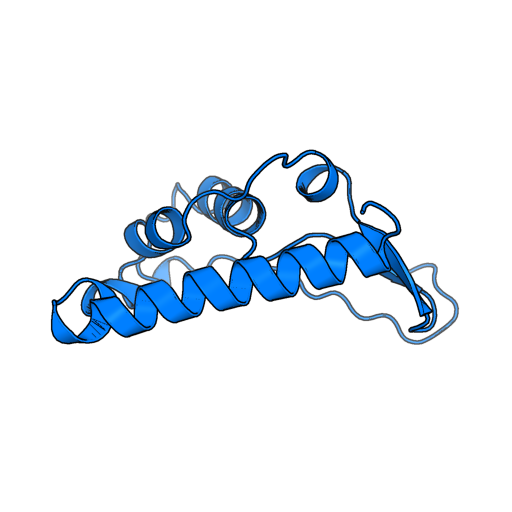 ASP A 1 98 ? 9.403 2.611 2.481 1.00 97.81 98 ASP A CA 1
ATOM 791 C C . ASP A 1 98 ? 8.920 3.535 1.356 1.00 97.81 98 ASP A C 1
ATOM 793 O O . ASP A 1 98 ? 9.411 3.468 0.224 1.00 97.81 98 ASP A O 1
ATOM 797 N N . TRP A 1 99 ? 7.986 4.437 1.667 1.00 97.69 99 TRP A N 1
ATOM 798 C CA . TRP A 1 99 ? 7.472 5.427 0.730 1.00 97.69 99 TRP A CA 1
ATOM 799 C C . TRP A 1 99 ? 8.555 6.402 0.264 1.00 97.69 99 TRP A C 1
ATOM 801 O O . TRP A 1 99 ? 8.716 6.597 -0.944 1.00 97.69 99 TRP A O 1
ATOM 811 N N . HIS A 1 100 ? 9.340 6.968 1.184 1.00 97.12 100 HIS A N 1
ATOM 812 C CA . HIS A 1 100 ? 10.459 7.853 0.845 1.00 97.12 100 HIS A CA 1
ATOM 813 C C . HIS A 1 100 ? 11.533 7.123 0.033 1.00 97.12 100 HIS A C 1
ATOM 815 O O . HIS A 1 100 ? 12.003 7.627 -0.990 1.00 97.12 100 HIS A O 1
ATOM 821 N N . LEU A 1 101 ? 11.876 5.891 0.421 1.00 97.31 101 LEU A N 1
ATOM 822 C CA . LEU A 1 101 ? 12.816 5.068 -0.336 1.00 97.31 101 LEU A CA 1
ATOM 823 C C . LEU A 1 101 ? 12.329 4.831 -1.771 1.00 97.31 101 LEU A C 1
ATOM 825 O O . LEU A 1 101 ? 13.103 4.981 -2.721 1.00 97.31 101 LEU A O 1
ATOM 829 N N . LEU A 1 102 ? 11.054 4.475 -1.945 1.00 97.19 102 LEU A N 1
ATOM 830 C CA . LEU A 1 102 ? 10.466 4.254 -3.261 1.00 97.19 102 LEU A CA 1
ATOM 831 C C . LEU A 1 102 ? 10.455 5.539 -4.097 1.00 97.19 102 LEU A C 1
ATOM 833 O O . LEU A 1 102 ? 10.816 5.501 -5.274 1.00 97.19 102 LEU A O 1
ATOM 837 N N . ARG A 1 103 ? 10.089 6.683 -3.507 1.00 96.88 103 ARG A N 1
ATOM 838 C CA . ARG A 1 103 ? 10.102 7.984 -4.196 1.00 96.88 103 ARG A CA 1
ATOM 839 C C . ARG A 1 103 ? 11.497 8.368 -4.670 1.00 96.88 103 ARG A C 1
ATOM 841 O O . ARG A 1 103 ? 11.638 8.754 -5.831 1.00 96.88 103 ARG A O 1
ATOM 848 N N . LYS A 1 104 ? 12.518 8.167 -3.835 1.00 96.81 104 LYS A N 1
ATOM 849 C CA . LYS A 1 104 ? 13.923 8.364 -4.208 1.00 96.81 104 LYS A CA 1
ATOM 850 C C . LYS A 1 104 ? 14.339 7.452 -5.364 1.00 96.81 104 LYS A C 1
ATOM 852 O O . LYS A 1 104 ? 14.950 7.918 -6.320 1.00 96.81 104 LYS A O 1
ATOM 857 N N . LYS A 1 105 ? 13.973 6.163 -5.323 1.00 96.94 105 LYS A N 1
ATOM 858 C CA . LYS A 1 105 ? 14.235 5.221 -6.431 1.00 96.94 105 LYS A CA 1
ATOM 859 C C . LYS A 1 105 ? 13.573 5.655 -7.741 1.00 96.94 105 LYS A C 1
ATOM 861 O O . LYS A 1 105 ? 14.145 5.444 -8.801 1.00 96.94 105 LYS A O 1
ATOM 866 N N . CYS A 1 106 ? 12.401 6.282 -7.6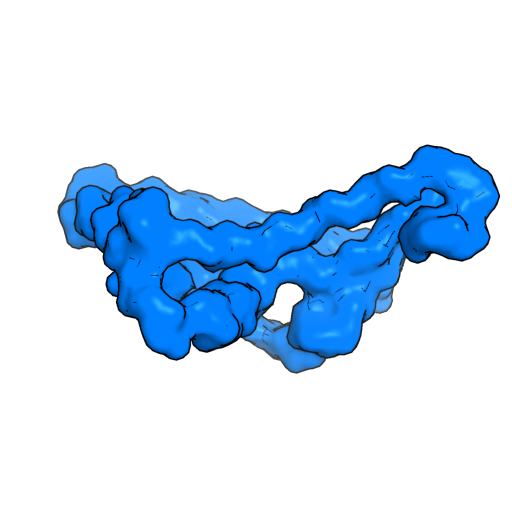58 1.00 96.69 106 CYS A N 1
ATOM 867 C CA . CYS A 1 106 ? 11.670 6.809 -8.811 1.00 96.69 106 CYS A CA 1
ATOM 868 C C . CYS A 1 106 ? 12.125 8.217 -9.250 1.00 96.69 106 CYS A C 1
ATOM 870 O O . CYS A 1 106 ? 11.493 8.800 -10.132 1.00 96.69 106 CYS A O 1
ATOM 872 N N . GLY A 1 107 ? 13.151 8.800 -8.615 1.00 94.94 107 GLY A N 1
ATOM 873 C CA . GLY A 1 107 ? 13.646 10.147 -8.923 1.00 94.94 107 GLY A CA 1
ATOM 874 C C . GLY A 1 107 ? 12.650 11.274 -8.618 1.00 94.94 107 GLY A C 1
ATOM 875 O O . GLY A 1 107 ? 12.630 12.281 -9.321 1.00 94.94 107 GLY A O 1
ATOM 876 N N . LEU A 1 108 ? 11.774 11.088 -7.624 1.00 90.81 108 LEU A N 1
ATOM 877 C CA . LEU A 1 108 ? 10.740 12.059 -7.229 1.00 90.81 108 LEU A CA 1
ATOM 878 C C . LEU A 1 108 ? 11.100 12.882 -5.981 1.00 90.81 108 LEU A C 1
ATOM 880 O O . LEU A 1 108 ? 10.295 13.720 -5.563 1.00 90.81 108 LEU A O 1
ATOM 884 N N . GLU A 1 109 ? 12.260 12.609 -5.389 1.00 75.56 109 GLU A N 1
ATOM 885 C CA . GLU A 1 109 ? 12.865 13.285 -4.235 1.00 75.56 109 GLU A CA 1
ATOM 886 C C . GLU A 1 109 ? 14.375 13.416 -4.444 1.00 75.56 109 GLU A C 1
ATOM 888 O O . GLU A 1 109 ? 14.967 12.471 -5.021 1.00 75.56 109 GLU A O 1
#

Mean predicted aligned error: 2.82 Å